Protein AF-A0A8J3N339-F1 (afdb_monomer_lite)

Structure (mmCIF, N/CA/C/O backbone):
data_AF-A0A8J3N339-F1
#
_entry.id   AF-A0A8J3N339-F1
#
loop_
_atom_site.group_PDB
_atom_site.id
_atom_site.type_symbol
_atom_site.label_atom_id
_atom_site.label_alt_id
_atom_site.label_comp_id
_atom_site.label_asym_id
_atom_site.label_entity_id
_atom_site.label_seq_id
_atom_site.pdbx_PDB_ins_code
_atom_site.Cartn_x
_atom_site.Cartn_y
_atom_site.Cartn_z
_atom_site.occupancy
_atom_site.B_iso_or_equiv
_atom_site.auth_seq_id
_atom_site.auth_comp_id
_atom_site.auth_asym_id
_atom_site.auth_atom_id
_atom_site.pdbx_PDB_model_num
ATOM 1 N N . MET A 1 1 ? 15.096 3.189 15.319 1.00 36.34 1 MET A N 1
ATOM 2 C CA . MET A 1 1 ? 14.271 2.023 15.695 1.00 36.34 1 MET A CA 1
ATOM 3 C C . MET A 1 1 ? 14.352 1.023 14.557 1.00 36.34 1 MET A C 1
ATOM 5 O O . MET A 1 1 ? 14.035 1.381 13.431 1.00 36.34 1 MET A O 1
ATOM 9 N N . THR A 1 2 ? 14.888 -0.161 14.821 1.00 37.53 2 THR A N 1
ATOM 10 C CA . THR A 1 2 ? 15.108 -1.244 13.855 1.00 37.53 2 THR A CA 1
ATOM 11 C C . THR A 1 2 ? 13.766 -1.885 13.493 1.00 37.53 2 THR A C 1
ATOM 13 O O . THR A 1 2 ? 13.066 -2.371 14.377 1.00 37.53 2 THR A O 1
ATOM 16 N N . GLN A 1 3 ? 13.383 -1.863 12.213 1.00 41.94 3 GLN A N 1
ATOM 17 C CA . GLN A 1 3 ? 12.209 -2.593 11.732 1.00 41.94 3 GLN A CA 1
ATOM 18 C C . GLN A 1 3 ? 12.521 -4.096 11.771 1.00 41.94 3 GLN A C 1
ATOM 20 O O . GLN A 1 3 ? 13.373 -4.576 11.025 1.00 41.94 3 GLN A O 1
ATOM 25 N N . ALA A 1 4 ? 11.873 -4.831 12.673 1.00 42.50 4 ALA A N 1
ATOM 26 C CA . ALA A 1 4 ? 11.995 -6.281 12.760 1.00 42.50 4 ALA A CA 1
ATOM 27 C C . ALA A 1 4 ? 10.900 -6.934 11.906 1.00 42.50 4 ALA A C 1
ATOM 29 O O . ALA A 1 4 ? 9.714 -6.788 12.192 1.00 42.50 4 ALA A O 1
ATOM 30 N N . LEU A 1 5 ? 11.298 -7.657 10.858 1.00 44.47 5 LEU A N 1
ATOM 31 C CA . LEU A 1 5 ? 10.407 -8.517 10.082 1.00 44.47 5 LEU A CA 1
ATOM 32 C C . LEU A 1 5 ? 10.166 -9.803 10.886 1.00 44.47 5 LEU A C 1
ATOM 34 O O . LEU A 1 5 ? 10.936 -10.758 10.778 1.00 44.47 5 LEU A O 1
ATOM 38 N N . MET A 1 6 ? 9.135 -9.832 11.728 1.00 44.69 6 MET A N 1
ATOM 39 C CA . MET A 1 6 ? 8.761 -11.061 12.430 1.00 44.69 6 MET A CA 1
ATOM 40 C C . MET A 1 6 ? 7.918 -11.938 11.498 1.00 44.69 6 MET A C 1
ATOM 42 O O . MET A 1 6 ? 6.830 -11.553 11.070 1.00 44.69 6 MET A O 1
ATOM 46 N N . LYS A 1 7 ? 8.445 -13.122 11.159 1.00 51.72 7 LYS A N 1
ATOM 47 C CA . LYS A 1 7 ? 7.676 -14.199 10.528 1.00 51.72 7 LYS A CA 1
ATOM 48 C C . LYS A 1 7 ? 6.980 -14.978 11.636 1.00 51.72 7 LYS A C 1
ATOM 50 O O . LYS A 1 7 ? 7.617 -15.789 12.302 1.00 51.72 7 LYS A O 1
ATOM 55 N N . LEU A 1 8 ? 5.690 -14.731 11.839 1.00 48.84 8 LEU A N 1
ATOM 56 C CA . LEU A 1 8 ? 4.876 -15.582 12.705 1.00 48.84 8 LEU A CA 1
ATOM 57 C C . LEU A 1 8 ? 4.685 -16.926 11.990 1.00 48.84 8 LEU A C 1
ATOM 59 O O . LEU A 1 8 ? 4.076 -16.990 10.919 1.00 48.84 8 LEU A O 1
ATOM 63 N N . GLN A 1 9 ? 5.281 -17.980 12.547 1.00 48.75 9 GLN A N 1
ATOM 64 C CA . GLN A 1 9 ? 5.104 -19.355 12.087 1.00 48.75 9 GLN A CA 1
ATOM 65 C C . GLN A 1 9 ? 3.911 -19.969 12.825 1.00 48.75 9 GLN A C 1
ATOM 67 O O . GLN A 1 9 ? 3.873 -19.974 14.053 1.00 48.75 9 GLN A O 1
ATOM 72 N N . SER A 1 10 ? 2.931 -20.462 12.068 1.00 45.28 10 SER A N 1
ATOM 73 C CA . SER A 1 10 ? 1.844 -21.286 12.600 1.00 45.28 10 SER A CA 1
ATOM 74 C C . SER A 1 10 ? 2.411 -22.582 13.189 1.00 45.28 10 SER A C 1
ATOM 76 O O . SER A 1 10 ? 3.293 -23.197 12.589 1.00 45.28 10 SER A O 1
ATOM 78 N N . THR A 1 11 ? 1.894 -23.009 14.341 1.00 49.72 11 THR A N 1
ATOM 79 C CA . THR A 1 11 ? 2.190 -24.312 14.962 1.00 49.72 11 THR A CA 1
ATOM 80 C C . THR A 1 11 ? 1.409 -25.470 14.332 1.00 49.72 11 THR A C 1
ATOM 82 O O . THR A 1 11 ? 1.654 -26.623 14.677 1.00 49.72 11 THR A O 1
ATOM 85 N N . ASP A 1 12 ? 0.496 -25.187 13.398 1.00 46.50 12 ASP A N 1
ATOM 86 C CA . ASP A 1 12 ? -0.270 -26.194 12.669 1.00 46.50 12 ASP A CA 1
ATOM 87 C C . ASP A 1 12 ? 0.436 -26.557 11.341 1.00 46.50 12 ASP A C 1
ATOM 89 O O . ASP A 1 12 ? 0.524 -25.706 10.445 1.00 46.50 12 ASP A O 1
ATOM 93 N N . PRO A 1 13 ? 0.952 -27.794 11.171 1.00 49.75 13 PRO A N 1
ATOM 94 C CA . PRO A 1 13 ? 1.714 -28.202 9.985 1.00 49.75 13 PRO A CA 1
ATOM 95 C C . PRO A 1 13 ? 0.880 -28.206 8.692 1.00 49.75 13 PRO A C 1
ATOM 97 O O . PRO A 1 13 ? 1.444 -28.256 7.600 1.00 49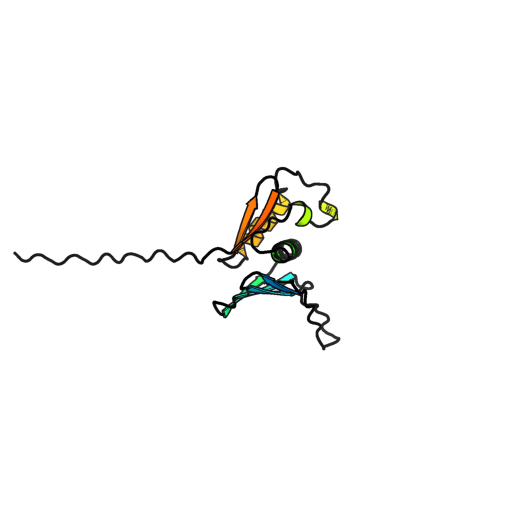.75 13 PRO A O 1
ATOM 100 N N . SER A 1 14 ? -0.451 -28.130 8.804 1.00 46.41 14 SER A N 1
ATOM 101 C CA . SER A 1 14 ? -1.387 -28.049 7.678 1.00 46.41 14 SER A CA 1
ATOM 102 C C . SER A 1 14 ? -1.602 -26.616 7.158 1.00 46.41 14 SER A C 1
ATOM 104 O O . SER A 1 14 ? -2.043 -26.427 6.024 1.00 46.41 14 SER A O 1
ATOM 106 N N . PHE A 1 15 ? -1.226 -25.602 7.947 1.00 45.59 15 PHE A N 1
ATOM 107 C CA . PHE A 1 15 ? -1.394 -24.180 7.641 1.00 45.59 15 PHE A CA 1
ATOM 108 C C . PHE A 1 15 ? -0.035 -23.464 7.669 1.00 45.59 15 PHE A C 1
ATOM 110 O O . PHE A 1 15 ? 0.272 -22.665 8.552 1.00 45.59 15 PHE A O 1
ATOM 117 N N . SER A 1 16 ? 0.806 -23.727 6.665 1.00 47.31 16 SER A N 1
ATOM 118 C CA . SER A 1 16 ? 2.035 -22.953 6.437 1.00 47.31 16 SER A CA 1
ATOM 119 C C . SER A 1 16 ? 1.709 -21.615 5.761 1.00 47.31 16 SER A C 1
ATOM 121 O O . SER A 1 16 ? 2.068 -21.352 4.617 1.00 47.31 16 SER A O 1
ATOM 123 N N . SER A 1 17 ? 0.961 -20.752 6.444 1.00 55.50 17 SER A N 1
ATOM 124 C CA . SER A 1 17 ? 0.823 -19.353 6.041 1.00 55.50 17 SER A CA 1
ATOM 125 C C . SER A 1 17 ? 1.873 -18.548 6.793 1.00 55.50 17 SER A C 1
ATOM 127 O O . SER A 1 17 ? 1.731 -18.299 7.988 1.00 55.50 17 SER A O 1
ATOM 129 N N . SER A 1 18 ? 2.952 -18.162 6.112 1.00 65.38 18 SER A N 1
ATOM 130 C CA . SER A 1 18 ? 3.909 -17.209 6.666 1.00 65.38 18 SER A CA 1
ATOM 131 C C . SER A 1 18 ? 3.268 -15.827 6.686 1.00 65.38 18 SER A C 1
ATOM 133 O O . SER A 1 18 ? 3.028 -15.233 5.631 1.00 65.38 18 SER A O 1
ATOM 135 N N . PHE A 1 19 ? 2.997 -15.315 7.880 1.00 74.44 19 PHE A N 1
ATOM 136 C CA . PHE A 1 19 ? 2.560 -13.938 8.047 1.00 74.44 19 PHE A CA 1
ATOM 137 C C . PHE A 1 19 ? 3.782 -13.036 8.115 1.00 74.44 19 PHE A C 1
ATOM 139 O O . PHE A 1 19 ? 4.782 -13.367 8.755 1.00 74.44 19 PHE A O 1
ATOM 146 N N . THR A 1 20 ? 3.688 -11.885 7.463 1.00 84.12 20 THR A N 1
ATOM 147 C CA . THR A 1 20 ? 4.653 -10.805 7.634 1.00 84.12 20 THR A CA 1
ATOM 148 C C . THR A 1 20 ? 4.010 -9.721 8.481 1.00 84.12 20 THR A C 1
ATOM 150 O O . THR A 1 20 ? 3.021 -9.120 8.061 1.00 84.12 20 THR A O 1
ATOM 153 N N . GLN A 1 21 ? 4.566 -9.485 9.666 1.00 88.06 21 GLN A N 1
ATOM 154 C CA . GLN A 1 21 ? 4.165 -8.386 10.536 1.00 88.06 21 GLN A CA 1
ATOM 155 C C . GLN A 1 21 ? 5.079 -7.181 10.290 1.00 88.06 21 GLN A C 1
ATOM 157 O O . GLN A 1 21 ? 6.304 -7.319 10.279 1.00 88.06 21 GLN A O 1
ATOM 162 N N . ILE A 1 22 ? 4.489 -6.009 10.051 1.00 89.44 22 ILE A N 1
ATOM 163 C CA . ILE A 1 22 ? 5.209 -4.768 9.737 1.00 89.44 22 ILE A CA 1
ATOM 164 C C . ILE A 1 22 ? 4.621 -3.629 10.561 1.00 89.44 22 ILE A C 1
ATOM 166 O O . ILE A 1 22 ? 3.406 -3.455 10.604 1.00 89.44 22 ILE A O 1
ATOM 170 N N . PHE A 1 23 ? 5.485 -2.814 11.160 1.00 89.12 23 PHE A N 1
ATOM 171 C CA . PHE A 1 23 ? 5.079 -1.583 11.829 1.00 89.12 23 PHE A CA 1
ATOM 172 C C . PHE A 1 23 ? 5.350 -0.384 10.928 1.00 89.12 23 PHE A C 1
ATOM 174 O O . PHE A 1 23 ? 6.484 -0.144 10.515 1.00 89.12 23 PHE A O 1
ATOM 181 N N . TYR A 1 24 ? 4.304 0.387 10.650 1.00 87.19 24 TYR A N 1
ATOM 182 C CA . TYR A 1 24 ? 4.368 1.580 9.820 1.00 87.19 24 TYR A CA 1
ATOM 183 C C . TYR A 1 24 ? 3.816 2.777 10.594 1.00 87.19 24 TYR A C 1
ATOM 185 O O . TYR A 1 24 ? 2.612 3.037 10.623 1.00 87.19 24 TYR A O 1
ATOM 193 N N . GLY A 1 25 ? 4.704 3.501 11.279 1.00 85.88 25 GLY A N 1
ATOM 194 C CA . GLY A 1 25 ? 4.308 4.564 12.201 1.00 85.88 25 GLY A CA 1
ATOM 195 C C . GLY A 1 25 ? 3.462 4.010 13.348 1.00 85.88 25 GLY A C 1
ATOM 196 O O . GLY A 1 25 ? 3.941 3.199 14.131 1.00 85.88 25 GLY A O 1
ATOM 197 N N . ARG A 1 26 ? 2.200 4.446 13.435 1.00 87.19 26 ARG A N 1
ATOM 198 C CA . ARG A 1 26 ? 1.230 3.982 14.444 1.00 87.19 26 ARG A CA 1
ATOM 199 C C . ARG A 1 26 ? 0.407 2.763 14.019 1.00 87.19 26 ARG A C 1
ATOM 201 O O . ARG A 1 26 ? -0.546 2.421 14.713 1.00 87.19 26 ARG A O 1
ATOM 208 N N . TYR A 1 27 ? 0.682 2.209 12.842 1.00 90.44 27 TYR A N 1
ATOM 209 C CA . TYR A 1 27 ? -0.090 1.111 12.279 1.00 90.44 27 TYR A CA 1
ATOM 210 C C . TYR A 1 27 ? 0.698 -0.184 12.358 1.00 90.44 27 TYR A C 1
ATOM 212 O O . TYR A 1 27 ? 1.888 -0.214 12.038 1.00 90.44 27 TYR A O 1
ATOM 220 N N . GLU A 1 28 ? 0.005 -1.249 12.714 1.00 91.88 28 GLU A N 1
ATOM 221 C CA . GLU A 1 28 ? 0.497 -2.611 12.607 1.00 91.88 28 GLU A CA 1
ATOM 222 C C . GLU A 1 28 ? -0.149 -3.272 11.392 1.00 91.88 28 GLU A C 1
ATOM 224 O O . GLU A 1 28 ? -1.355 -3.172 11.175 1.00 91.88 28 GLU A O 1
ATOM 229 N N . ILE A 1 29 ? 0.664 -3.911 10.561 1.00 92.25 29 ILE A N 1
ATOM 230 C CA . ILE A 1 29 ? 0.232 -4.539 9.319 1.00 92.25 29 ILE A CA 1
ATOM 231 C C . ILE A 1 29 ? 0.522 -6.027 9.421 1.00 92.25 29 ILE A C 1
ATOM 233 O O . ILE A 1 29 ? 1.678 -6.418 9.571 1.00 92.25 29 ILE A O 1
ATOM 237 N N . LEU A 1 30 ? -0.513 -6.848 9.277 1.00 91.50 30 LEU A N 1
ATOM 238 C CA . LEU A 1 30 ? -0.395 -8.296 9.146 1.00 91.50 30 LEU A CA 1
ATOM 239 C C . LEU A 1 30 ? -0.684 -8.679 7.698 1.00 91.50 30 LEU A C 1
ATOM 241 O O . LEU A 1 30 ? -1.813 -8.542 7.226 1.00 91.50 30 LEU A O 1
ATOM 245 N N . ALA A 1 31 ? 0.341 -9.136 6.986 1.00 89.19 31 ALA A N 1
ATOM 246 C CA . ALA A 1 31 ? 0.271 -9.450 5.566 1.00 89.19 31 ALA A CA 1
ATOM 247 C C . ALA A 1 31 ? 0.417 -10.958 5.309 1.00 89.19 31 ALA A C 1
ATOM 249 O O . ALA A 1 31 ? 1.347 -11.596 5.808 1.00 89.19 31 ALA A O 1
ATOM 250 N N . LEU A 1 32 ? -0.505 -11.513 4.520 1.00 86.50 32 LEU A N 1
ATOM 251 C CA . LEU A 1 32 ? -0.541 -12.909 4.094 1.00 86.50 32 LEU A CA 1
ATOM 252 C C . LEU A 1 32 ? -0.279 -12.990 2.595 1.00 86.50 32 LEU A C 1
ATOM 254 O O . LEU A 1 32 ? -1.106 -12.572 1.780 1.00 86.50 32 LEU A O 1
ATOM 258 N N . GLU A 1 33 ? 0.848 -13.591 2.235 1.00 82.94 33 GLU A N 1
ATOM 259 C CA . GLU A 1 33 ? 1.279 -13.673 0.842 1.00 82.94 33 GLU A CA 1
ATOM 260 C C . GLU A 1 33 ? 0.425 -14.642 0.018 1.00 82.94 33 GLU A C 1
ATOM 262 O O . GLU A 1 33 ? 0.028 -14.305 -1.093 1.00 82.94 33 GLU A O 1
ATOM 267 N N . SER A 1 34 ? 0.056 -15.797 0.581 1.00 82.81 34 SER A N 1
ATOM 268 C CA . SER A 1 34 ? -0.658 -16.869 -0.136 1.00 82.81 34 SER A CA 1
ATOM 269 C C . SER A 1 34 ? -1.991 -16.432 -0.750 1.00 82.81 34 SER A C 1
ATOM 271 O O . SER A 1 34 ? -2.382 -16.933 -1.802 1.00 82.81 34 SER A O 1
ATOM 273 N N . ILE A 1 35 ? -2.679 -15.486 -0.107 1.00 83.88 35 ILE A N 1
ATOM 274 C CA . ILE A 1 35 ? -3.979 -14.960 -0.544 1.00 83.88 35 ILE A CA 1
ATOM 275 C C . ILE A 1 35 ? -3.957 -13.450 -0.816 1.00 83.88 35 ILE A C 1
ATOM 277 O O . ILE A 1 35 ? -5.009 -12.860 -1.049 1.00 83.88 35 ILE A O 1
ATOM 281 N N . HIS A 1 36 ? -2.773 -12.826 -0.817 1.00 88.06 36 HIS A N 1
ATOM 282 C CA . HIS A 1 36 ? -2.574 -11.394 -1.081 1.00 88.06 36 HIS A CA 1
ATOM 283 C C . HIS A 1 36 ? -3.446 -10.487 -0.202 1.00 88.06 36 HIS A C 1
ATOM 285 O O . HIS A 1 36 ? -4.054 -9.516 -0.665 1.00 88.06 36 HIS A O 1
ATOM 291 N N . LEU A 1 37 ? -3.510 -10.823 1.084 1.00 87.69 37 LEU A N 1
ATOM 292 C CA . LEU A 1 37 ? -4.343 -10.136 2.057 1.00 87.69 37 LEU A CA 1
ATOM 293 C C . LEU A 1 37 ? -3.488 -9.317 3.020 1.00 87.69 37 LEU A C 1
ATOM 295 O O . LEU A 1 37 ? -2.457 -9.795 3.483 1.00 87.69 37 LEU A O 1
ATOM 299 N N . ALA A 1 38 ? -3.928 -8.104 3.353 1.00 92.12 38 ALA A N 1
ATOM 300 C CA . ALA A 1 38 ? -3.321 -7.319 4.422 1.00 92.12 38 ALA A CA 1
ATOM 301 C C . ALA A 1 38 ? -4.381 -6.784 5.391 1.00 92.12 38 ALA A C 1
ATOM 303 O O . ALA A 1 38 ? -5.377 -6.190 4.973 1.00 92.12 38 ALA A O 1
ATOM 304 N N . PHE A 1 39 ? -4.134 -6.969 6.684 1.00 92.62 39 PHE A N 1
ATOM 305 C CA . PHE A 1 39 ? -4.856 -6.309 7.764 1.00 92.62 39 PHE A CA 1
ATOM 306 C C . PHE A 1 39 ? -4.020 -5.143 8.264 1.00 92.62 39 PHE A C 1
ATOM 308 O O . PHE A 1 39 ? -2.835 -5.316 8.532 1.00 92.62 39 PHE A O 1
ATOM 315 N N . VAL A 1 40 ? -4.627 -3.967 8.392 1.00 93.75 40 VAL A N 1
ATOM 316 C CA . VAL A 1 40 ? -3.973 -2.784 8.956 1.00 93.75 40 VAL A CA 1
ATOM 317 C C . VAL A 1 40 ? -4.706 -2.399 10.229 1.00 93.75 40 VAL A C 1
ATOM 319 O O . VAL A 1 40 ? -5.859 -1.978 10.169 1.00 93.75 40 VAL A O 1
ATOM 322 N N . TYR A 1 41 ? -4.044 -2.539 11.367 1.00 92.88 41 TYR A N 1
ATOM 323 C CA . TYR A 1 41 ? -4.547 -2.127 12.666 1.00 92.88 41 TYR A CA 1
ATOM 324 C C . TYR A 1 41 ? -4.031 -0.731 13.018 1.00 92.88 41 TYR A C 1
ATOM 326 O O . TYR A 1 41 ? -2.828 -0.472 12.986 1.00 92.88 41 TYR A O 1
ATOM 334 N N . ASP A 1 42 ? -4.941 0.187 13.330 1.00 91.50 42 ASP A N 1
ATOM 335 C CA . ASP A 1 42 ? -4.618 1.523 13.828 1.00 91.50 42 ASP A CA 1
ATOM 336 C C . ASP A 1 42 ? -4.653 1.525 15.359 1.00 91.50 42 ASP A C 1
ATOM 338 O O . ASP A 1 42 ? -5.728 1.556 15.960 1.00 91.50 42 ASP A O 1
ATOM 342 N N . HIS A 1 43 ? -3.481 1.555 16.001 1.00 86.81 43 HIS A N 1
ATOM 343 C CA . HIS A 1 43 ? -3.383 1.536 17.464 1.00 86.81 43 HIS A CA 1
ATOM 344 C C . HIS A 1 43 ? -4.049 2.742 18.146 1.00 86.81 43 HIS A C 1
ATOM 346 O O . HIS A 1 43 ? -4.351 2.674 19.332 1.00 86.81 43 HIS A O 1
ATOM 352 N N . THR A 1 44 ? -4.270 3.857 17.439 1.00 86.75 44 THR A N 1
ATOM 353 C CA . THR A 1 44 ? -4.915 5.043 18.026 1.00 86.75 44 THR A CA 1
ATOM 354 C C . THR A 1 44 ? -6.433 4.948 17.997 1.00 86.75 44 THR A C 1
ATOM 356 O O . THR A 1 44 ? -7.089 5.357 18.949 1.00 86.75 44 THR A O 1
ATOM 359 N N . THR A 1 45 ? -6.998 4.464 16.892 1.00 88.12 45 THR A N 1
ATOM 360 C CA . THR A 1 45 ? -8.458 4.432 16.697 1.00 88.12 45 THR A CA 1
ATOM 361 C C . THR A 1 45 ? -9.072 3.064 16.961 1.00 88.12 45 THR A C 1
ATOM 363 O O . THR A 1 45 ? -10.285 2.938 16.844 1.00 88.12 45 THR A O 1
ATOM 366 N N . THR A 1 46 ? -8.236 2.061 17.261 1.00 88.62 46 THR A N 1
ATOM 367 C CA . THR A 1 46 ? -8.585 0.638 17.409 1.00 88.62 46 THR A CA 1
ATOM 368 C C . THR A 1 46 ? -9.327 0.048 16.204 1.00 88.62 46 THR A C 1
ATOM 370 O O . THR A 1 46 ? -9.953 -1.007 16.294 1.00 88.62 46 THR A O 1
ATOM 373 N N . MET A 1 47 ? -9.220 0.704 15.045 1.00 90.12 47 MET A N 1
ATOM 374 C CA . MET A 1 47 ? -9.838 0.273 13.796 1.00 90.12 47 MET A CA 1
ATOM 375 C C . MET A 1 47 ? -8.952 -0.727 13.059 1.00 90.12 47 MET A C 1
ATOM 377 O O . MET A 1 47 ? -7.729 -0.579 13.004 1.00 90.12 47 MET A O 1
ATOM 381 N N . ILE A 1 48 ? -9.591 -1.712 12.426 1.00 92.44 48 ILE A N 1
ATOM 382 C CA . ILE A 1 48 ? -8.943 -2.679 11.539 1.00 92.44 48 ILE A CA 1
ATOM 383 C C . ILE A 1 48 ? -9.430 -2.429 10.113 1.00 92.44 48 ILE A C 1
ATOM 385 O O . ILE A 1 48 ? -10.628 -2.473 9.837 1.00 92.44 48 ILE A O 1
ATOM 389 N N . TYR A 1 49 ? -8.496 -2.207 9.192 1.00 93.00 49 TYR A N 1
ATOM 390 C CA . TYR A 1 49 ? -8.771 -2.111 7.763 1.00 93.00 49 TYR A CA 1
ATOM 391 C C . TYR A 1 49 ? -8.405 -3.423 7.074 1.00 93.00 49 TYR A C 1
ATOM 393 O O . TYR A 1 49 ? -7.289 -3.924 7.216 1.00 93.00 49 TYR A O 1
ATOM 401 N N . TYR A 1 50 ? -9.344 -3.953 6.293 1.00 93.00 50 TYR A N 1
ATOM 402 C CA . TYR A 1 50 ? -9.161 -5.149 5.478 1.00 93.00 50 TYR A CA 1
ATOM 403 C C . TYR A 1 50 ? -8.831 -4.761 4.034 1.00 93.00 50 TYR A C 1
ATOM 405 O O . TYR A 1 50 ? -9.618 -4.083 3.370 1.00 93.00 50 TYR A O 1
ATOM 413 N N . LEU A 1 51 ? -7.675 -5.206 3.534 1.00 93.88 51 LEU A N 1
ATOM 414 C CA . LEU A 1 51 ? -7.202 -4.901 2.186 1.00 93.88 51 LEU A CA 1
ATOM 415 C C . LEU A 1 51 ? -7.129 -6.173 1.332 1.00 93.88 51 LEU A C 1
ATOM 417 O O . LEU A 1 51 ? -6.131 -6.889 1.364 1.00 93.88 51 LEU A O 1
ATOM 421 N N . ALA A 1 52 ? -8.153 -6.424 0.511 1.00 91.00 52 ALA A N 1
ATOM 422 C CA . ALA A 1 52 ? -8.084 -7.437 -0.546 1.00 91.00 52 ALA A CA 1
ATOM 423 C C . ALA A 1 52 ? -7.288 -6.897 -1.742 1.00 91.00 52 ALA A C 1
ATOM 425 O O . ALA A 1 52 ? -7.770 -6.032 -2.486 1.00 91.00 52 ALA A O 1
ATOM 426 N N . LEU A 1 53 ? -6.065 -7.385 -1.941 1.00 93.69 53 LEU A N 1
ATOM 427 C CA . LEU A 1 53 ? -5.135 -6.873 -2.945 1.00 93.69 53 LEU A CA 1
ATOM 428 C C . LEU A 1 53 ? -4.966 -7.872 -4.092 1.00 93.69 53 LEU A C 1
ATOM 430 O O . LEU A 1 53 ? -5.032 -9.082 -3.917 1.00 93.69 53 LEU A O 1
ATOM 434 N N . THR A 1 54 ? -4.733 -7.362 -5.299 1.00 92.62 54 THR A N 1
ATOM 435 C CA . THR A 1 54 ? -4.152 -8.203 -6.359 1.00 92.62 54 THR A CA 1
ATOM 436 C C . THR A 1 54 ? -2.688 -8.512 -6.024 1.00 92.62 54 THR A C 1
ATOM 438 O O . THR A 1 54 ? -2.080 -7.746 -5.272 1.00 92.62 54 THR A O 1
ATOM 441 N N . PRO A 1 55 ? -2.065 -9.538 -6.633 1.00 90.94 55 PRO A N 1
ATOM 442 C CA . PRO A 1 55 ? -0.658 -9.848 -6.382 1.00 90.94 55 PRO A CA 1
ATOM 443 C C . PRO A 1 55 ? 0.275 -8.644 -6.552 1.00 90.94 55 PRO A C 1
ATOM 445 O O . PRO A 1 55 ? 1.088 -8.345 -5.682 1.00 90.94 55 PRO A O 1
ATOM 448 N N . SER A 1 56 ? 0.094 -7.867 -7.624 1.00 90.81 56 SER A N 1
ATOM 449 C CA . SER A 1 56 ? 0.897 -6.663 -7.863 1.00 90.81 56 SER A CA 1
ATOM 450 C C . SER A 1 56 ? 0.648 -5.568 -6.825 1.00 90.81 56 SER A C 1
ATOM 452 O O . SER A 1 56 ? 1.590 -4.912 -6.396 1.00 90.81 56 SER A O 1
ATOM 454 N N . GLU A 1 57 ? -0.604 -5.358 -6.410 1.00 93.88 57 GLU A N 1
ATOM 455 C CA . GLU A 1 57 ? -0.935 -4.374 -5.370 1.00 93.88 57 GLU A CA 1
ATOM 456 C C . GLU A 1 57 ? -0.345 -4.770 -4.013 1.00 93.88 57 GLU A C 1
ATOM 458 O O . GLU A 1 57 ? 0.152 -3.901 -3.302 1.00 93.88 57 GLU A O 1
ATOM 463 N N . TYR A 1 58 ? -0.356 -6.064 -3.685 1.00 92.50 58 TYR A N 1
ATOM 464 C CA . TYR A 1 58 ? 0.251 -6.613 -2.476 1.00 92.50 58 TYR A CA 1
ATOM 465 C C . TYR A 1 58 ? 1.762 -6.374 -2.454 1.00 92.50 58 TYR A C 1
ATOM 467 O O . TYR A 1 58 ? 2.276 -5.778 -1.509 1.00 92.50 58 TYR A O 1
ATOM 475 N N . THR A 1 59 ? 2.470 -6.738 -3.528 1.00 90.50 59 THR A N 1
ATOM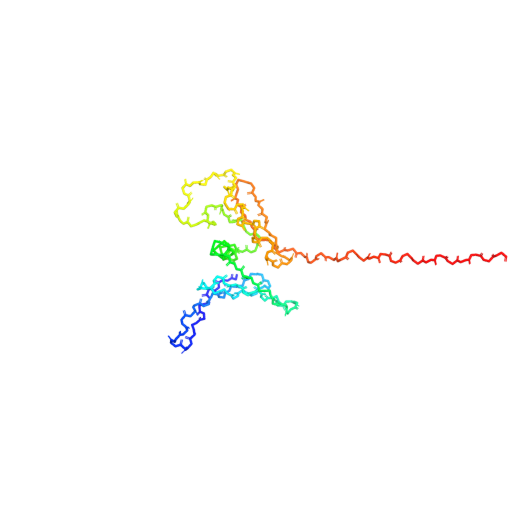 476 C CA . THR A 1 59 ? 3.917 -6.498 -3.641 1.00 90.50 59 THR A CA 1
ATOM 477 C C . THR A 1 59 ? 4.261 -5.010 -3.539 1.00 90.50 59 THR A C 1
ATOM 479 O O . THR A 1 59 ? 5.195 -4.640 -2.828 1.00 90.50 59 THR A O 1
ATOM 482 N N . ILE A 1 60 ? 3.498 -4.146 -4.219 1.00 93.75 60 ILE A N 1
ATOM 483 C CA . ILE A 1 60 ? 3.685 -2.689 -4.167 1.00 93.75 60 ILE A CA 1
ATOM 484 C C . ILE A 1 60 ? 3.475 -2.169 -2.743 1.00 93.75 60 ILE A C 1
ATOM 486 O O . ILE A 1 60 ? 4.301 -1.400 -2.253 1.00 93.75 60 ILE A O 1
ATOM 490 N N . LEU A 1 61 ? 2.391 -2.580 -2.076 1.00 94.12 61 LEU A N 1
ATOM 491 C CA . LEU A 1 61 ? 2.092 -2.149 -0.714 1.00 94.12 61 LEU A CA 1
ATOM 492 C C . LEU A 1 61 ? 3.211 -2.549 0.241 1.00 94.12 61 LEU A C 1
ATOM 494 O O . LEU A 1 61 ? 3.722 -1.685 0.945 1.00 94.12 61 LEU A O 1
ATOM 498 N N . LEU A 1 62 ? 3.615 -3.824 0.222 1.00 91.06 62 LEU A N 1
ATOM 499 C CA . LEU A 1 62 ? 4.696 -4.328 1.064 1.00 91.06 62 LEU A CA 1
ATOM 500 C C . LEU A 1 62 ? 5.978 -3.526 0.875 1.00 91.06 62 LEU A C 1
ATOM 502 O O . LEU A 1 62 ? 6.605 -3.136 1.855 1.00 91.06 62 LEU A O 1
ATOM 506 N N . ARG A 1 63 ? 6.343 -3.226 -0.374 1.00 91.62 63 ARG A N 1
ATOM 507 C CA . ARG A 1 63 ? 7.544 -2.439 -0.647 1.00 91.62 63 ARG A CA 1
ATOM 508 C C . ARG A 1 63 ? 7.450 -1.022 -0.082 1.00 91.62 63 ARG A C 1
ATOM 510 O O . ARG A 1 63 ? 8.436 -0.517 0.434 1.00 91.62 63 ARG A O 1
ATOM 517 N N . LEU A 1 64 ? 6.280 -0.389 -0.158 1.00 93.06 64 LEU A N 1
ATOM 518 C CA . LEU A 1 64 ? 6.069 0.962 0.371 1.00 93.06 64 LEU A CA 1
ATOM 519 C C . LEU A 1 64 ? 6.113 1.026 1.902 1.00 93.06 64 LEU A C 1
A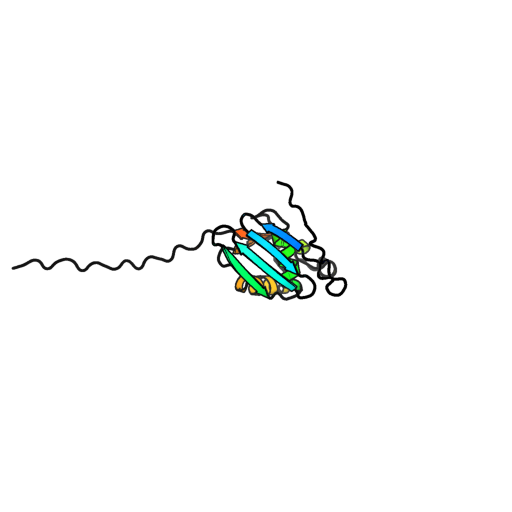TOM 521 O O . LEU A 1 64 ? 6.548 2.038 2.440 1.00 93.06 64 LEU A O 1
ATOM 525 N N . VAL A 1 65 ? 5.640 -0.013 2.596 1.00 91.62 65 VAL A N 1
ATOM 526 C CA . VAL A 1 65 ? 5.584 -0.036 4.071 1.00 91.62 65 VAL A CA 1
ATOM 527 C C . VAL A 1 65 ? 6.860 -0.577 4.719 1.00 91.62 65 VAL A C 1
ATOM 529 O O . VAL A 1 65 ? 7.040 -0.411 5.919 1.00 91.62 65 VAL A O 1
ATOM 532 N N . GLN A 1 66 ? 7.742 -1.205 3.933 1.00 86.81 66 GLN A N 1
ATOM 533 C CA . GLN A 1 66 ? 9.105 -1.568 4.344 1.00 86.81 66 GLN A CA 1
ATOM 534 C C . GLN A 1 66 ? 10.027 -0.352 4.465 1.00 86.81 66 GLN A C 1
ATOM 536 O O . GLN A 1 66 ? 11.033 -0.405 5.162 1.00 86.81 66 GLN A O 1
ATOM 541 N N . GLU A 1 67 ? 9.713 0.741 3.779 1.00 84.25 67 GLU A N 1
ATOM 542 C CA . GLU A 1 67 ? 10.492 1.968 3.891 1.00 84.25 67 GLU A CA 1
ATOM 543 C C . GLU A 1 67 ? 9.908 2.850 5.011 1.00 84.25 67 GLU A C 1
ATOM 545 O O . GLU A 1 67 ? 8.704 2.785 5.297 1.00 84.25 67 GLU A O 1
ATOM 550 N N . PRO A 1 68 ? 10.727 3.680 5.682 1.00 80.12 68 PRO A N 1
ATOM 551 C CA . PRO A 1 68 ? 10.230 4.624 6.675 1.00 80.12 68 PRO A CA 1
ATOM 552 C C . PRO A 1 68 ? 9.100 5.509 6.127 1.00 80.12 68 PRO A C 1
ATOM 554 O O . PRO A 1 68 ? 9.029 5.826 4.938 1.00 80.12 68 PRO A O 1
ATOM 557 N N . ALA A 1 69 ? 8.184 5.926 7.002 1.00 76.81 69 ALA A N 1
ATOM 558 C CA . ALA A 1 69 ? 7.006 6.660 6.561 1.00 76.81 69 ALA A CA 1
ATOM 559 C C . ALA A 1 69 ? 7.366 7.981 5.863 1.00 76.81 69 ALA A C 1
ATOM 561 O O . ALA A 1 69 ? 8.047 8.830 6.430 1.00 76.81 69 ALA A O 1
ATOM 562 N N . GLY A 1 70 ? 6.857 8.173 4.642 1.00 78.31 70 GLY A N 1
ATOM 563 C CA . GLY A 1 70 ? 7.156 9.340 3.813 1.00 78.31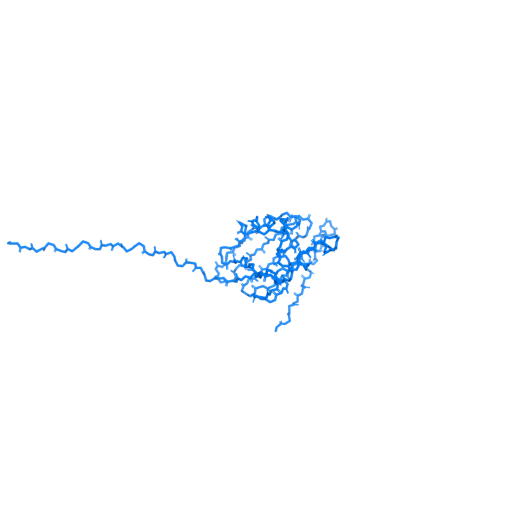 70 GLY A CA 1
ATOM 564 C C . GLY A 1 70 ? 8.397 9.216 2.921 1.00 78.31 70 GLY A C 1
ATOM 565 O O . GLY A 1 70 ? 8.613 10.122 2.108 1.00 78.31 70 GLY A O 1
ATOM 566 N N . GLU A 1 71 ? 9.151 8.117 3.006 1.00 89.31 71 GLU A N 1
ATOM 567 C CA . GLU A 1 71 ? 10.285 7.859 2.116 1.00 89.31 71 GLU A CA 1
ATOM 568 C C . GLU A 1 71 ? 9.843 7.531 0.691 1.00 89.31 71 GLU A C 1
ATOM 570 O O . GLU A 1 71 ? 8.787 6.934 0.447 1.00 89.31 71 GLU A O 1
ATOM 575 N N . ILE A 1 72 ? 10.650 7.977 -0.272 1.00 92.62 72 ILE A N 1
ATOM 576 C CA . ILE A 1 72 ? 10.365 7.797 -1.695 1.00 92.62 72 ILE A CA 1
ATOM 577 C C . ILE A 1 72 ? 10.953 6.472 -2.158 1.00 92.62 72 ILE A C 1
ATOM 579 O O . ILE A 1 72 ? 12.163 6.276 -2.154 1.00 92.62 72 ILE A O 1
ATOM 583 N N . VAL A 1 73 ? 10.077 5.601 -2.642 1.00 92.75 73 VAL A N 1
ATOM 584 C CA . VAL A 1 73 ? 10.428 4.334 -3.270 1.00 92.75 73 VAL A CA 1
ATOM 585 C C . VAL A 1 73 ? 10.527 4.531 -4.782 1.00 92.75 73 VAL A C 1
ATOM 587 O O . VAL A 1 73 ? 9.523 4.913 -5.402 1.00 92.75 73 VAL A O 1
ATOM 590 N N . PRO A 1 74 ? 11.692 4.259 -5.393 1.00 91.69 74 PRO A N 1
ATOM 591 C CA . PRO A 1 74 ? 11.876 4.390 -6.833 1.00 91.69 74 PRO A CA 1
ATOM 592 C C . PRO A 1 74 ? 10.906 3.537 -7.651 1.00 91.69 74 PRO A C 1
ATOM 594 O O . PRO A 1 74 ? 10.469 2.469 -7.211 1.00 91.69 74 PRO A O 1
ATOM 597 N N . PHE A 1 75 ? 10.565 3.986 -8.863 1.00 89.62 75 P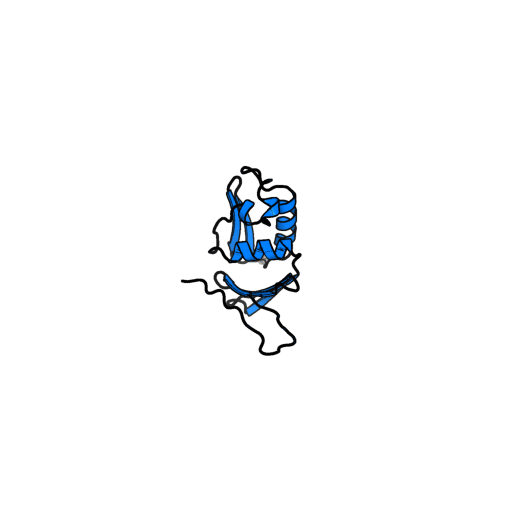HE A N 1
ATOM 598 C CA . PHE A 1 75 ? 9.587 3.295 -9.714 1.00 89.62 75 PHE A CA 1
ATOM 599 C C . PHE A 1 75 ? 9.993 1.845 -10.002 1.00 89.62 75 PHE A C 1
ATOM 601 O O . PHE A 1 75 ? 9.153 0.952 -9.975 1.00 89.62 75 PHE A O 1
ATOM 608 N N . GLU A 1 76 ? 11.277 1.597 -10.233 1.00 86.94 76 GLU A N 1
ATOM 609 C CA . GLU A 1 76 ? 11.860 0.285 -10.491 1.00 86.94 76 GLU A CA 1
ATOM 610 C C . GLU A 1 76 ? 11.819 -0.650 -9.274 1.00 86.94 76 GLU A C 1
ATOM 612 O O . GLU A 1 76 ? 11.687 -1.867 -9.433 1.00 86.94 76 GLU A O 1
ATOM 617 N N . ALA A 1 77 ? 11.879 -0.100 -8.059 1.00 88.62 77 ALA A N 1
ATOM 618 C CA . ALA A 1 77 ? 11.798 -0.879 -6.827 1.00 88.62 77 ALA A CA 1
ATOM 619 C C . ALA A 1 77 ? 10.370 -1.381 -6.559 1.00 88.62 77 ALA A C 1
ATOM 621 O O . ALA A 1 77 ? 10.189 -2.398 -5.894 1.00 88.62 77 ALA A O 1
ATOM 622 N N . LEU A 1 78 ? 9.363 -0.720 -7.138 1.00 88.56 78 LEU A N 1
ATOM 623 C CA . LEU A 1 78 ? 7.946 -1.091 -7.043 1.00 88.56 78 LEU A CA 1
ATOM 624 C C . LEU A 1 78 ? 7.531 -2.151 -8.070 1.00 88.56 78 LEU A C 1
ATOM 626 O O . LEU A 1 78 ? 6.346 -2.469 -8.188 1.00 88.56 78 LEU A O 1
ATOM 630 N N . LEU A 1 79 ? 8.491 -2.690 -8.827 1.00 81.56 79 LEU A N 1
ATOM 631 C CA . LEU A 1 79 ? 8.234 -3.625 -9.910 1.00 81.56 79 LEU A CA 1
ATOM 632 C C . LEU A 1 79 ? 8.900 -4.976 -9.724 1.00 81.56 79 LEU A C 1
ATOM 634 O O . LEU A 1 79 ? 10.015 -5.058 -9.192 1.00 81.56 79 LEU A O 1
ATOM 638 N N . PRO A 1 80 ? 8.254 -6.039 -10.244 1.00 73.50 80 PRO A N 1
ATOM 639 C CA . PRO A 1 80 ? 8.895 -7.336 -10.340 1.00 73.50 80 PRO A CA 1
ATOM 640 C C . PRO A 1 80 ? 10.169 -7.217 -11.182 1.00 73.50 80 PRO A C 1
ATOM 642 O O . PRO A 1 80 ? 10.230 -6.445 -12.145 1.00 73.50 80 PRO A O 1
ATOM 645 N N . ALA A 1 81 ? 11.190 -7.996 -10.818 1.00 71.31 81 ALA A N 1
ATOM 646 C CA . ALA A 1 81 ? 12.529 -7.915 -11.405 1.00 71.31 81 ALA A CA 1
ATOM 647 C C . ALA A 1 81 ? 12.526 -8.010 -12.944 1.00 71.31 81 ALA A C 1
ATOM 649 O O . ALA A 1 81 ? 13.284 -7.304 -13.609 1.00 71.31 81 ALA A O 1
ATOM 650 N N . SER A 1 82 ? 11.614 -8.804 -13.512 1.00 68.94 82 SER A N 1
ATOM 651 C CA . SER A 1 82 ? 11.411 -8.974 -14.957 1.00 68.94 82 SER A CA 1
ATOM 652 C C . SER A 1 82 ? 11.009 -7.690 -15.697 1.00 68.94 82 SER A C 1
ATOM 654 O O . SER A 1 82 ? 11.265 -7.564 -16.893 1.00 68.94 82 SER A O 1
ATOM 656 N N . SER A 1 83 ? 10.399 -6.725 -15.006 1.00 66.44 83 SER A N 1
ATOM 657 C CA . SER A 1 83 ? 9.837 -5.503 -15.599 1.00 66.44 83 SER A CA 1
ATOM 658 C C . SER A 1 83 ? 10.706 -4.259 -15.389 1.00 66.44 83 SER A C 1
ATOM 660 O O . SER A 1 83 ? 10.411 -3.210 -15.960 1.00 66.44 83 SER A O 1
ATOM 662 N N . ARG A 1 84 ? 11.801 -4.357 -14.622 1.00 69.94 84 ARG A N 1
ATOM 663 C CA . ARG A 1 84 ? 12.664 -3.209 -14.274 1.00 69.94 84 ARG A CA 1
ATOM 664 C C . ARG A 1 84 ? 13.388 -2.590 -15.473 1.00 69.94 84 ARG A C 1
ATOM 666 O O . ARG A 1 84 ? 13.606 -1.388 -15.495 1.00 69.94 84 ARG A O 1
ATOM 673 N N . LYS A 1 85 ? 13.688 -3.379 -16.511 1.00 62.00 85 LYS A N 1
ATOM 674 C CA . LYS A 1 85 ? 14.375 -2.907 -17.733 1.00 62.00 85 LYS A CA 1
ATOM 675 C C . LYS A 1 85 ? 13.518 -1.997 -18.634 1.00 62.00 85 LYS A C 1
ATOM 677 O O . LYS A 1 85 ? 14.033 -1.479 -19.615 1.00 62.00 85 LYS A O 1
ATOM 682 N N . LYS A 1 86 ? 12.221 -1.822 -18.339 1.00 58.25 86 LYS A N 1
ATOM 683 C CA . LYS A 1 86 ? 11.266 -1.040 -19.153 1.00 58.25 86 LYS A CA 1
ATOM 684 C C . LYS A 1 86 ? 10.863 0.301 -18.522 1.00 58.25 86 LYS A C 1
ATOM 686 O O . LYS A 1 86 ? 9.914 0.930 -18.985 1.00 58.25 86 LYS A O 1
ATOM 691 N N . VAL A 1 87 ? 11.524 0.721 -17.445 1.00 58.94 87 VAL A N 1
ATOM 692 C CA . VAL A 1 87 ? 11.103 1.893 -16.668 1.00 58.94 87 VAL A CA 1
ATOM 693 C C . VAL A 1 87 ? 11.785 3.148 -17.202 1.00 58.94 87 VAL A C 1
ATOM 695 O O . VAL A 1 87 ? 13.004 3.269 -17.160 1.00 58.94 87 VAL A O 1
ATOM 698 N N . SER A 1 88 ? 10.984 4.088 -17.706 1.00 58.62 88 SER A N 1
ATOM 699 C CA . SER A 1 88 ? 11.442 5.454 -17.953 1.00 58.62 88 SER A CA 1
ATOM 700 C C . SER A 1 88 ? 11.718 6.130 -16.611 1.00 58.62 88 SER A C 1
ATOM 702 O O . SER A 1 88 ? 10.847 6.153 -15.744 1.00 58.62 88 SER A O 1
ATOM 704 N N . LEU A 1 89 ? 12.911 6.705 -16.451 1.00 59.94 89 LEU A N 1
ATOM 705 C CA . LEU A 1 89 ? 13.318 7.432 -15.241 1.00 59.94 89 LEU A CA 1
ATOM 706 C C . LEU A 1 89 ? 12.471 8.691 -14.981 1.00 59.94 89 LEU A C 1
ATOM 708 O O . LEU A 1 89 ? 12.560 9.276 -13.911 1.00 59.94 89 LEU A O 1
ATOM 712 N N . VAL A 1 90 ? 11.651 9.121 -15.947 1.00 60.16 90 VAL A N 1
ATOM 713 C CA . VAL A 1 90 ? 10.934 10.404 -15.904 1.00 60.16 90 VAL A CA 1
ATOM 714 C C . VAL A 1 90 ? 9.509 10.255 -15.359 1.00 60.16 90 VAL A C 1
ATOM 716 O O . VAL A 1 90 ? 9.034 11.116 -14.614 1.00 60.16 90 VAL A O 1
ATOM 719 N N . ALA A 1 91 ? 8.821 9.159 -15.689 1.00 63.75 91 ALA A N 1
ATOM 720 C CA . ALA A 1 91 ? 7.416 8.958 -15.343 1.00 63.75 91 ALA A CA 1
ATOM 721 C C . ALA A 1 91 ? 7.095 7.477 -15.083 1.00 63.75 91 ALA A C 1
ATOM 723 O O . ALA A 1 91 ? 7.660 6.599 -15.744 1.00 63.75 91 ALA A O 1
ATOM 724 N N . PRO A 1 92 ? 6.150 7.174 -14.171 1.00 66.81 92 PRO A N 1
ATOM 725 C CA . PRO A 1 92 ? 5.717 5.802 -13.952 1.00 66.81 92 PRO A CA 1
ATOM 726 C C . PRO A 1 92 ? 5.090 5.253 -15.234 1.00 66.81 92 PRO A C 1
ATOM 728 O O . PRO A 1 92 ? 4.220 5.889 -15.830 1.00 66.81 92 PRO A O 1
ATOM 731 N N . TYR A 1 93 ? 5.495 4.054 -15.657 1.00 77.81 93 TYR A N 1
ATOM 732 C CA . TYR A 1 93 ? 4.863 3.432 -16.820 1.00 77.81 93 TYR A CA 1
ATOM 733 C C . TYR A 1 93 ? 3.364 3.165 -16.538 1.00 77.81 93 TYR A C 1
ATOM 735 O O . TYR A 1 93 ? 2.974 2.941 -15.382 1.00 77.81 93 TYR A O 1
ATOM 743 N N . PRO A 1 94 ? 2.501 3.128 -17.573 1.00 83.62 94 PRO A N 1
ATOM 744 C CA . PRO A 1 94 ? 1.042 3.129 -17.399 1.00 83.62 94 PRO A CA 1
ATOM 745 C C . PRO A 1 94 ? 0.484 1.993 -16.529 1.00 83.62 94 PRO A C 1
ATOM 747 O O . PRO A 1 94 ? -0.532 2.158 -15.849 1.00 83.62 94 PRO A O 1
ATOM 750 N N . GLY A 1 95 ? 1.143 0.829 -16.523 1.00 85.69 95 GLY A N 1
ATOM 751 C CA . GLY A 1 95 ? 0.729 -0.298 -15.688 1.00 85.69 95 GLY A CA 1
ATOM 752 C C . GLY A 1 95 ? 0.910 -0.018 -14.195 1.00 85.69 95 GLY A C 1
ATOM 753 O O . GLY A 1 95 ? -0.027 -0.243 -13.431 1.00 85.69 95 GLY A O 1
ATOM 754 N N . LEU A 1 96 ? 2.047 0.555 -13.777 1.00 88.38 96 LEU A N 1
ATOM 755 C CA . LEU A 1 96 ? 2.261 0.941 -12.377 1.00 88.38 96 LEU A CA 1
ATOM 756 C C . LEU A 1 96 ? 1.237 1.987 -11.948 1.00 88.38 96 LEU A C 1
ATOM 758 O O . LEU A 1 96 ? 0.628 1.852 -10.890 1.00 88.38 96 LEU A O 1
ATOM 762 N N . GLN A 1 97 ? 0.965 2.977 -12.801 1.00 90.00 97 GLN A N 1
ATOM 763 C CA . GLN A 1 97 ? -0.047 3.992 -12.515 1.00 90.00 97 GLN A CA 1
ATOM 764 C C . GLN A 1 97 ? -1.441 3.375 -12.308 1.00 90.00 97 GLN A C 1
ATOM 766 O O . GLN A 1 97 ? -2.164 3.770 -11.389 1.00 90.00 97 GLN A O 1
ATOM 771 N N . ARG A 1 98 ? -1.813 2.365 -13.108 1.00 91.81 98 ARG A N 1
ATOM 772 C CA . ARG A 1 98 ? -3.074 1.625 -12.945 1.00 91.81 98 ARG A CA 1
ATOM 773 C C . ARG A 1 98 ? -3.135 0.894 -11.603 1.00 91.81 98 ARG A C 1
ATOM 775 O O . ARG A 1 98 ? -4.154 0.998 -10.921 1.00 91.81 98 ARG A O 1
ATOM 782 N N . HIS A 1 99 ? -2.071 0.190 -11.216 1.00 93.62 99 HIS A N 1
ATOM 783 C CA . HIS A 1 99 ? -2.005 -0.490 -9.919 1.00 93.62 99 HIS A CA 1
ATOM 784 C C . HIS A 1 99 ? -2.078 0.507 -8.759 1.00 93.62 99 HIS A C 1
ATOM 786 O O . HIS A 1 99 ? -2.885 0.319 -7.853 1.00 93.62 99 HIS A O 1
ATOM 792 N N . MET A 1 100 ? -1.347 1.622 -8.834 1.00 94.81 100 MET A N 1
ATOM 793 C CA . MET A 1 100 ? -1.404 2.681 -7.823 1.00 94.81 100 MET A CA 1
ATOM 794 C C . MET A 1 100 ? -2.801 3.282 -7.684 1.00 94.81 100 MET A C 1
ATOM 796 O O . MET A 1 100 ? -3.276 3.493 -6.572 1.00 94.81 100 MET A O 1
ATOM 800 N N . ASN A 1 101 ? -3.500 3.523 -8.795 1.00 94.69 101 ASN A N 1
ATOM 801 C CA . ASN A 1 101 ? -4.868 4.041 -8.763 1.00 94.69 101 ASN A CA 1
ATOM 802 C C . ASN A 1 101 ? -5.856 3.066 -8.117 1.00 94.69 101 ASN A C 1
ATOM 804 O O . ASN A 1 101 ? -6.774 3.507 -7.429 1.00 94.69 101 ASN A O 1
ATOM 808 N N . ARG A 1 102 ? -5.685 1.757 -8.321 1.00 95.56 102 ARG A N 1
ATOM 809 C CA . ARG A 1 102 ? -6.504 0.743 -7.642 1.00 95.56 102 ARG A CA 1
ATOM 810 C C . ARG A 1 102 ? -6.161 0.655 -6.161 1.00 95.56 102 ARG A C 1
ATOM 812 O O . ARG A 1 102 ? -7.073 0.671 -5.342 1.00 95.56 102 ARG A O 1
ATOM 819 N N . LEU A 1 103 ? -4.872 0.652 -5.822 1.00 95.75 103 LEU A N 1
ATOM 820 C CA . LEU A 1 103 ? -4.404 0.614 -4.440 1.00 95.75 103 LEU A CA 1
ATOM 821 C C . LEU A 1 103 ? -4.937 1.811 -3.642 1.00 95.75 103 LEU A C 1
ATOM 823 O O . LEU A 1 103 ? -5.511 1.614 -2.578 1.00 95.75 103 LEU A O 1
ATOM 827 N N . ARG A 1 104 ? -4.888 3.033 -4.198 1.00 95.31 104 ARG A N 1
ATOM 828 C CA . ARG A 1 104 ? -5.450 4.252 -3.574 1.00 95.31 104 ARG A CA 1
ATOM 829 C C . ARG A 1 104 ? -6.900 4.115 -3.109 1.00 95.31 104 ARG A C 1
ATOM 831 O O . ARG A 1 104 ? -7.266 4.763 -2.140 1.00 95.31 104 ARG A O 1
ATOM 838 N N . LYS A 1 105 ? -7.717 3.319 -3.805 1.00 94.19 105 LYS A N 1
ATOM 839 C CA . LYS A 1 105 ? -9.135 3.112 -3.463 1.00 94.19 105 LYS A CA 1
ATOM 840 C C . LYS A 1 105 ? -9.337 2.146 -2.297 1.00 94.19 105 LYS A C 1
ATOM 842 O O . LYS A 1 105 ? -10.427 2.102 -1.746 1.00 94.19 105 LYS A O 1
ATOM 847 N N . LYS A 1 106 ? -8.318 1.349 -1.978 1.00 94.69 10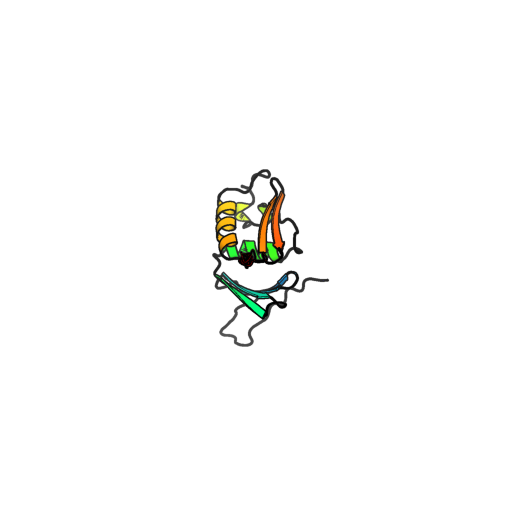6 LYS A N 1
ATOM 848 C CA . LYS A 1 106 ? -8.363 0.309 -0.947 1.00 94.69 106 LYS A CA 1
ATOM 849 C C . LYS A 1 106 ? -7.708 0.765 0.349 1.00 94.69 106 LYS A C 1
ATOM 851 O O . LYS A 1 106 ? -8.107 0.311 1.408 1.00 94.69 106 LYS A O 1
ATOM 856 N N . LEU A 1 107 ? -6.698 1.632 0.258 1.00 94.38 107 LEU A N 1
ATOM 857 C CA . LEU A 1 107 ? -5.927 2.075 1.417 1.00 94.38 107 LEU A CA 1
ATOM 858 C C . LEU A 1 107 ? -6.799 2.730 2.500 1.00 94.38 107 LEU A C 1
ATOM 860 O O . LEU A 1 107 ? -7.805 3.368 2.173 1.00 94.38 107 LEU A O 1
ATOM 864 N N . PRO A 1 108 ? -6.362 2.664 3.772 1.00 92.50 108 PRO A N 1
ATOM 865 C CA . PRO A 1 108 ? -6.961 3.448 4.842 1.00 92.50 108 PRO A CA 1
ATOM 866 C C . PRO A 1 108 ? -7.066 4.940 4.464 1.00 92.50 108 PRO A C 1
ATOM 868 O O . PRO A 1 108 ? -6.164 5.474 3.814 1.00 92.50 108 PRO A O 1
ATOM 871 N N . PRO A 1 109 ? -8.116 5.659 4.899 1.00 89.25 109 PRO A N 1
ATOM 872 C CA . PRO A 1 109 ? -8.383 7.048 4.485 1.00 89.25 109 PRO A CA 1
ATOM 873 C C . PRO A 1 109 ? -7.278 8.041 4.885 1.00 89.25 109 PRO A C 1
ATOM 875 O O . PRO A 1 109 ? -7.089 9.083 4.257 1.00 89.25 109 PRO A O 1
ATOM 878 N N . VAL A 1 110 ? -6.532 7.682 5.922 1.00 89.38 110 VAL A N 1
ATOM 879 C CA . VAL A 1 110 ? -5.380 8.379 6.503 1.00 89.38 110 VAL A CA 1
ATOM 880 C C . VAL A 1 110 ? -4.066 8.094 5.774 1.00 89.38 110 VAL A C 1
ATOM 882 O O . VAL A 1 110 ? -3.039 8.678 6.106 1.00 89.38 110 VAL A O 1
ATOM 885 N N . TRP A 1 111 ? -4.062 7.208 4.779 1.00 92.88 111 TRP A N 1
ATOM 886 C CA . TRP A 1 111 ? -2.894 6.893 3.964 1.00 92.88 111 TRP A CA 1
ATOM 887 C C . TRP A 1 111 ? -3.051 7.471 2.557 1.00 92.88 111 TRP A C 1
ATOM 889 O O . TRP A 1 111 ? -4.084 7.334 1.901 1.00 92.88 111 TRP A O 1
ATOM 899 N N . ARG A 1 112 ? -1.999 8.122 2.059 1.00 93.12 112 ARG A N 1
ATOM 900 C CA . ARG A 1 112 ? -1.975 8.754 0.736 1.00 93.12 112 ARG A CA 1
ATOM 901 C C . ARG A 1 112 ? -0.763 8.298 -0.062 1.00 93.12 112 ARG A C 1
ATOM 903 O O . ARG A 1 112 ? 0.369 8.394 0.398 1.00 93.12 112 ARG A O 1
ATOM 910 N N . LEU A 1 113 ? -1.012 7.856 -1.295 1.00 94.69 113 LEU A N 1
ATOM 911 C CA . LEU A 1 113 ? 0.034 7.553 -2.273 1.00 94.69 113 LEU A CA 1
ATOM 912 C C . LEU A 1 113 ? 0.382 8.799 -3.077 1.00 94.69 113 LEU A C 1
ATOM 914 O O . LEU A 1 113 ? -0.384 9.211 -3.961 1.00 94.69 113 LEU A O 1
ATOM 918 N N . VAL A 1 114 ? 1.556 9.355 -2.801 1.00 93.56 114 VAL A N 1
ATOM 919 C CA . VAL A 1 114 ? 2.079 10.551 -3.461 1.00 93.56 114 VAL A CA 1
ATOM 920 C C . VAL A 1 114 ? 3.098 10.133 -4.515 1.00 93.56 114 VAL A C 1
ATOM 922 O O . VAL A 1 114 ? 4.046 9.412 -4.218 1.00 93.56 114 VAL A O 1
ATOM 925 N N . CYS A 1 115 ? 2.889 10.576 -5.754 1.00 92.94 115 CYS A N 1
ATOM 926 C CA . CYS A 1 115 ? 3.853 10.403 -6.838 1.00 92.94 115 CYS A CA 1
ATOM 927 C C . CYS A 1 115 ? 4.816 11.588 -6.832 1.00 92.94 115 CYS A C 1
ATOM 929 O O . CYS A 1 115 ? 4.358 12.730 -6.859 1.00 92.94 115 CYS A O 1
ATOM 931 N N . LYS A 1 116 ? 6.123 11.329 -6.853 1.00 91.38 116 LYS A N 1
ATOM 932 C CA . LYS A 1 116 ? 7.141 12.345 -7.115 1.00 91.38 116 LYS A CA 1
ATOM 933 C C . LYS A 1 116 ? 7.711 12.104 -8.519 1.00 91.38 116 LYS A C 1
ATOM 935 O O . LYS A 1 116 ? 8.383 11.089 -8.718 1.00 91.38 116 LYS A O 1
ATOM 940 N N . PRO A 1 117 ? 7.411 12.976 -9.501 1.00 86.81 117 PRO A N 1
ATOM 941 C CA . PRO A 1 117 ? 7.938 12.851 -10.859 1.00 86.81 117 PRO A CA 1
ATOM 942 C C . PRO A 1 117 ? 9.461 12.723 -10.857 1.00 86.81 117 PRO A C 1
ATOM 944 O O . PRO A 1 117 ? 10.130 13.367 -10.049 1.00 86.81 117 PRO A O 1
ATOM 947 N N . GLY A 1 118 ? 9.995 11.860 -11.719 1.00 85.00 118 GLY A N 1
ATOM 948 C CA . GLY A 1 118 ? 11.433 11.595 -11.793 1.00 85.00 118 GLY A CA 1
ATOM 949 C C . GLY A 1 118 ? 12.051 10.853 -10.600 1.00 85.00 118 GLY A C 1
ATOM 950 O O . GLY A 1 118 ? 13.256 10.637 -10.600 1.00 85.00 118 GLY A O 1
ATOM 951 N N . ALA A 1 119 ? 11.271 10.494 -9.572 1.00 89.12 119 ALA A N 1
ATOM 952 C CA . ALA A 1 119 ? 11.818 9.910 -8.347 1.00 89.12 119 ALA A CA 1
ATOM 953 C C . ALA A 1 119 ? 11.109 8.630 -7.906 1.00 89.12 119 ALA A C 1
ATOM 955 O O . ALA A 1 119 ? 11.787 7.677 -7.552 1.00 89.12 119 ALA A O 1
ATOM 956 N N . GLY A 1 120 ? 9.773 8.581 -7.899 1.00 92.38 120 GLY A N 1
ATOM 957 C CA . GLY A 1 120 ? 9.071 7.397 -7.410 1.00 92.38 120 GLY A CA 1
ATOM 958 C C . GLY A 1 120 ? 7.717 7.671 -6.771 1.00 92.38 120 GLY A C 1
ATOM 959 O O . GLY A 1 120 ? 7.045 8.666 -7.059 1.00 92.38 120 GLY A O 1
ATOM 960 N N . TYR A 1 121 ? 7.329 6.786 -5.857 1.00 94.06 121 TYR A N 1
ATOM 961 C CA . TYR A 1 121 ? 6.163 6.966 -4.998 1.00 94.06 121 TYR A CA 1
ATOM 962 C C . TYR A 1 121 ? 6.546 6.898 -3.534 1.00 94.06 121 TYR A C 1
ATOM 964 O O . TYR A 1 121 ? 7.416 6.132 -3.148 1.00 94.06 121 TYR A O 1
ATOM 972 N N . ARG A 1 122 ? 5.813 7.635 -2.708 1.00 94.12 122 ARG A N 1
ATOM 973 C CA . ARG A 1 122 ? 5.840 7.462 -1.260 1.00 94.12 122 ARG A CA 1
ATOM 974 C C . ARG A 1 122 ? 4.446 7.204 -0.728 1.00 94.12 122 ARG A C 1
ATOM 976 O O . ARG A 1 122 ? 3.459 7.743 -1.245 1.00 94.12 122 ARG A O 1
ATOM 983 N N . LEU A 1 123 ? 4.387 6.421 0.335 1.00 94.44 123 LEU A N 1
ATOM 984 C CA . LEU A 1 123 ? 3.217 6.340 1.187 1.00 94.44 123 LEU A CA 1
ATOM 985 C C . LEU A 1 123 ? 3.364 7.407 2.277 1.00 94.44 123 LEU A C 1
ATOM 987 O O . LEU A 1 123 ? 4.420 7.541 2.890 1.00 94.44 123 LEU A O 1
ATOM 991 N N . GLN A 1 124 ? 2.337 8.230 2.455 1.00 91.06 124 GLN A N 1
ATOM 992 C CA . GLN A 1 124 ? 2.318 9.302 3.442 1.00 91.06 124 GLN A CA 1
ATOM 993 C C . GLN A 1 124 ? 1.108 9.124 4.354 1.00 91.06 124 GLN A C 1
ATOM 995 O O . GLN A 1 124 ? -0.009 8.923 3.876 1.00 91.06 124 GLN A O 1
ATOM 1000 N N . MET A 1 125 ? 1.326 9.244 5.661 1.00 88.56 125 MET A N 1
ATOM 1001 C CA . MET A 1 125 ? 0.240 9.366 6.629 1.00 88.56 125 MET A CA 1
ATOM 1002 C C . MET A 1 125 ? -0.237 10.819 6.656 1.00 88.56 125 MET A C 1
ATOM 1004 O O . MET A 1 125 ? 0.568 11.740 6.801 1.00 88.56 125 MET A O 1
ATOM 1008 N N . VAL A 1 126 ? -1.538 11.029 6.503 1.00 86.75 126 VAL A N 1
ATOM 1009 C CA . VAL A 1 126 ? -2.184 12.338 6.623 1.00 86.75 126 VAL A CA 1
ATOM 1010 C C . VAL A 1 126 ? -3.124 12.334 7.818 1.00 86.75 126 VAL A C 1
ATOM 1012 O O . VAL A 1 126 ? -3.686 11.296 8.176 1.00 86.75 126 VAL A O 1
ATOM 1015 N N . ALA A 1 127 ? -3.297 13.498 8.442 1.00 75.94 127 ALA A N 1
ATOM 1016 C CA . ALA A 1 127 ? -4.298 13.653 9.485 1.00 75.94 127 ALA A CA 1
ATOM 1017 C C . ALA A 1 127 ? -5.694 13.318 8.920 1.00 75.94 127 ALA A C 1
ATOM 1019 O O . ALA A 1 127 ? -5.958 13.620 7.748 1.00 75.94 127 ALA A O 1
ATOM 1020 N N . PRO A 1 128 ? -6.592 12.718 9.723 1.00 66.69 128 PRO A N 1
ATOM 1021 C CA . PRO A 1 128 ? -7.989 12.584 9.341 1.00 66.69 128 PRO A CA 1
ATOM 1022 C C . PRO A 1 128 ? -8.518 13.963 8.945 1.00 66.69 128 PRO A C 1
ATOM 1024 O O . PRO A 1 128 ? -8.313 14.937 9.675 1.00 66.69 128 PRO A O 1
ATOM 1027 N N . LEU A 1 129 ? -9.161 14.062 7.780 1.00 58.03 129 LEU A N 1
ATOM 1028 C CA . LEU A 1 129 ? -9.887 15.275 7.421 1.00 58.03 129 LEU A CA 1
ATOM 1029 C C . LEU A 1 129 ? -10.922 15.501 8.526 1.00 58.03 129 LEU A C 1
ATOM 1031 O O . LEU A 1 129 ? -11.812 14.672 8.700 1.00 58.03 129 LEU A O 1
ATOM 1035 N N . LYS A 1 130 ? -10.781 16.586 9.299 1.00 55.97 130 LYS A N 1
ATOM 1036 C CA . LYS A 1 130 ? -11.880 17.054 10.145 1.00 55.97 130 LYS A CA 1
ATOM 1037 C C . LYS A 1 130 ? -13.048 17.293 9.199 1.00 55.97 130 LYS A C 1
ATOM 1039 O O . LYS A 1 130 ? -12.900 18.062 8.247 1.00 55.97 130 LYS A O 1
ATOM 1044 N N . GLU A 1 131 ? -14.162 16.603 9.415 1.00 51.28 131 GLU A N 1
ATOM 1045 C CA . GLU A 1 131 ? -15.386 16.913 8.687 1.00 51.28 131 GLU A CA 1
ATOM 1046 C C . GLU A 1 131 ? -15.652 18.418 8.829 1.00 51.28 131 GLU A C 1
ATOM 1048 O O . GLU A 1 131 ? -15.486 18.961 9.929 1.00 51.28 131 GLU A O 1
ATOM 1053 N N . PRO A 1 132 ? -16.005 19.126 7.743 1.00 47.75 132 PRO A N 1
ATOM 1054 C CA . PRO A 1 132 ? -16.440 20.502 7.871 1.00 47.75 132 PRO A CA 1
ATOM 1055 C C . PRO A 1 132 ? -17.679 20.491 8.765 1.00 47.75 132 PRO A C 1
ATOM 1057 O O . PRO A 1 132 ? -18.732 19.986 8.373 1.00 47.75 132 PRO A O 1
ATOM 1060 N N . GLN A 1 133 ? -17.540 21.008 9.987 1.00 48.28 133 GLN A N 1
ATOM 1061 C CA . GLN A 1 133 ? -18.679 21.252 10.857 1.00 48.28 133 GLN A CA 1
ATOM 1062 C C . GLN A 1 133 ? -19.642 22.135 10.068 1.00 48.28 133 GLN A C 1
ATOM 1064 O O . GLN A 1 133 ? -19.315 23.280 9.753 1.00 48.28 133 GLN A O 1
ATOM 1069 N N . LYS A 1 134 ? -20.810 21.592 9.704 1.00 45.75 134 LYS A N 1
ATOM 1070 C CA . LYS A 1 134 ? -21.929 22.402 9.225 1.00 45.75 134 LYS A CA 1
ATOM 1071 C C . LYS A 1 134 ? -22.170 23.458 10.294 1.00 45.75 134 LYS A C 1
ATOM 1073 O O . LYS A 1 134 ? -22.641 23.135 11.381 1.00 45.75 134 LYS A O 1
ATOM 1078 N N . THR A 1 135 ? -21.805 24.699 9.998 1.00 46.88 135 THR A N 1
ATOM 1079 C CA . THR A 1 135 ? -22.165 25.850 10.813 1.00 46.88 135 THR A CA 1
ATOM 1080 C C . THR A 1 135 ? -23.685 25.918 10.785 1.00 46.88 135 THR A C 1
ATOM 1082 O O . THR A 1 135 ? -24.279 26.319 9.786 1.00 46.88 135 THR A O 1
ATOM 1085 N N . ILE A 1 136 ? -24.329 25.428 11.842 1.00 51.12 136 ILE A N 1
ATOM 1086 C CA . ILE A 1 136 ? -25.745 25.679 12.067 1.00 51.12 136 ILE A CA 1
ATOM 1087 C C . ILE A 1 136 ? -25.815 27.178 12.334 1.00 51.12 136 ILE A C 1
ATOM 1089 O O . ILE A 1 136 ? -25.377 27.648 13.381 1.00 51.12 136 ILE A O 1
ATOM 1093 N N . ALA A 1 137 ? -26.259 27.935 11.334 1.00 53.41 137 ALA A N 1
ATOM 1094 C CA . ALA A 1 137 ? -26.565 29.339 11.510 1.00 53.41 137 ALA A CA 1
ATOM 1095 C C . ALA A 1 137 ? -27.671 29.436 12.567 1.00 53.41 137 ALA A C 1
ATOM 1097 O O . ALA A 1 137 ? -28.795 28.985 12.343 1.00 53.41 137 ALA A O 1
ATOM 1098 N N . SER A 1 138 ? -27.334 29.974 13.737 1.00 52.28 138 SER A N 1
ATOM 1099 C CA . SER A 1 138 ? -28.320 30.350 14.744 1.00 52.28 138 SER A CA 1
ATOM 1100 C C . SER A 1 138 ? -29.215 31.448 14.159 1.00 52.28 138 SER A C 1
ATOM 1102 O O . SER A 1 138 ? -28.680 32.439 13.656 1.00 52.28 138 SER A O 1
ATOM 1104 N N . PRO A 1 139 ? -30.552 31.320 14.201 1.00 55.47 139 PRO A N 1
ATOM 1105 C CA . PRO A 1 139 ? -31.431 32.397 13.778 1.00 55.47 139 PRO A CA 1
ATOM 1106 C C . PRO A 1 139 ? -31.329 33.545 14.787 1.00 55.47 139 PRO A C 1
ATOM 1108 O O . PRO A 1 139 ? -31.556 33.365 15.984 1.00 55.47 139 PRO A O 1
ATOM 1111 N N . SER A 1 140 ? -30.937 34.720 14.295 1.00 56.22 140 SER A N 1
ATOM 1112 C CA . SER A 1 140 ? -30.908 35.961 15.062 1.00 56.22 140 SER A CA 1
ATOM 1113 C C . SER A 1 140 ? -32.306 36.309 15.571 1.00 56.22 140 SER A C 1
ATOM 1115 O O . SER A 1 140 ? -33.294 36.247 14.842 1.00 56.22 140 SER A O 1
ATOM 1117 N N . SER A 1 141 ? -32.349 36.659 16.850 1.00 53.31 141 SER A N 1
ATOM 1118 C CA . SER A 1 141 ? -33.511 37.049 17.636 1.00 53.31 141 SER A CA 1
ATOM 1119 C C . SER A 1 141 ? -34.306 38.178 16.975 1.00 53.31 141 SER A C 1
ATOM 1121 O O . SER A 1 141 ? -33.733 39.174 16.533 1.00 53.31 141 SER A O 1
ATOM 1123 N N . LEU A 1 142 ? -35.634 38.030 16.976 1.00 56.94 142 LEU A N 1
ATOM 1124 C CA . LEU A 1 142 ? -36.592 39.092 16.680 1.00 56.94 142 LEU A CA 1
ATOM 1125 C C . LEU A 1 142 ? -36.313 40.326 17.554 1.00 56.94 142 LEU A C 1
ATOM 1127 O O . LEU A 1 142 ? -36.289 40.221 18.781 1.00 56.94 142 LEU A O 1
ATOM 1131 N N . GLN A 1 143 ? -36.166 41.495 16.929 1.00 51.78 143 GLN A N 1
ATOM 1132 C CA . GLN A 1 143 ? -36.385 42.773 17.601 1.00 51.78 143 GLN A CA 1
ATOM 1133 C C . GLN A 1 143 ? -37.890 43.042 17.650 1.00 51.78 143 GLN A C 1
ATOM 1135 O O . GLN A 1 143 ? -38.565 43.054 16.621 1.00 51.78 143 GLN A O 1
ATOM 1140 N N . ALA A 1 144 ? -38.389 43.209 18.872 1.00 48.12 144 ALA A N 1
ATOM 1141 C CA . ALA A 1 144 ? -39.724 43.689 19.176 1.00 48.12 144 ALA A CA 1
ATOM 1142 C C . ALA A 1 144 ? -39.894 45.136 18.683 1.00 48.12 144 ALA A C 1
ATOM 1144 O O . ALA A 1 144 ? -38.996 45.961 18.873 1.00 48.12 144 ALA A O 1
ATOM 1145 N N . GLY A 1 145 ? -41.037 45.403 18.051 1.00 49.19 145 GLY A N 1
ATOM 1146 C CA . GLY A 1 145 ? -41.603 46.742 17.888 1.00 49.19 145 GLY A CA 1
ATOM 1147 C C . GLY A 1 145 ? -42.655 47.010 18.952 1.00 49.19 145 GLY A C 1
ATOM 1148 O O . GLY A 1 145 ? -43.133 46.022 19.558 1.00 49.19 145 GLY A O 1
#

Radius of gyration: 20.64 Å; chains: 1; bounding box: 57×75×38 Å

pLDDT: mean 77.52, std 18.11, range [36.34, 95.75]

Secondary structure (DSSP, 8-state):
-----EEE--S-TT----EEEEEETTEEEEEETTTTEEEEEETTTTEEEEEE--HHHHHHHHHHHHSPTTPPBPGGGGS-GGGGGG--SSS--HHHHHHHHHHHTTS-TTEEEEEETTTEEEEEE------------PPPPPPP-

Organism: NCBI:txid2778369

Foldseek 3Di:
DDWDFDFDADPDPVDRFGWTWTDAPQWIWTATLVQLWIWIARNVVRDIATFRADNLLSLQVVQQRVDHAPDFDFLLSSDDPVCSVPQDLFDRDPVVVVSQVVNQVRDDPQWDWDADGSTHIHIHGHDPPDPPPPPPPDDDDDDDD

InterPro domains:
  IPR016032 Signal transduction response regulator, C-terminal effector [SSF46894] (50-123)
  IPR036388 Winged helix-like DNA-binding domain superfamily [G3DSA:1.10.10.10] (39-131)

Sequence (145 aa):
MTQALMKLQSTDPSFSSSFTQIFYGRYEILALESIHLAFVYDHTTTMIYYLALTPSEYTILLRLVQEPAGEIVPFEALLPASSRKKVSLVAPYPGLQRHMNRLRKKLPPVWRLVCKPGAGYRLQMVAPLKEPQKTIASPSSLQAG